Protein AF-A0A944JMR3-F1 (afdb_monomer)

Structure (mmCIF, N/CA/C/O backbone):
data_AF-A0A944JMR3-F1
#
_entry.id   AF-A0A944JMR3-F1
#
loop_
_atom_site.group_PDB
_atom_site.id
_atom_site.type_symbol
_atom_site.label_atom_id
_atom_site.label_alt_id
_atom_site.label_comp_id
_atom_site.label_asym_id
_atom_site.label_entity_id
_atom_site.label_seq_id
_atom_site.pdbx_PDB_ins_code
_atom_site.Cartn_x
_atom_site.Cartn_y
_atom_site.Cartn_z
_atom_site.occupancy
_atom_site.B_iso_or_equiv
_atom_site.auth_seq_id
_atom_site.auth_comp_id
_atom_site.auth_asym_id
_atom_site.auth_atom_id
_atom_site.pdbx_PDB_model_num
ATOM 1 N N . MET A 1 1 ? 37.217 -14.737 -21.055 1.00 61.53 1 MET A N 1
ATOM 2 C CA . MET A 1 1 ? 37.127 -13.259 -20.986 1.00 61.53 1 MET A CA 1
ATOM 3 C C . MET A 1 1 ? 35.791 -12.735 -21.525 1.00 61.53 1 MET A C 1
ATOM 5 O O . MET A 1 1 ? 35.068 -12.124 -20.754 1.00 61.53 1 MET A O 1
ATOM 9 N N . LEU A 1 2 ? 35.402 -13.027 -22.777 1.00 67.94 2 LEU A N 1
ATOM 10 C CA . LEU A 1 2 ? 34.136 -12.540 -23.374 1.00 67.94 2 LEU A CA 1
ATOM 11 C C . LEU A 1 2 ? 32.860 -12.991 -22.634 1.00 67.94 2 LEU A C 1
ATOM 13 O O . LEU A 1 2 ? 31.960 -12.186 -22.419 1.00 67.94 2 LEU A O 1
ATOM 17 N N . ALA A 1 3 ? 32.806 -14.247 -22.181 1.00 74.88 3 ALA A N 1
ATOM 18 C CA . ALA A 1 3 ? 31.647 -14.779 -21.456 1.00 74.88 3 ALA A CA 1
ATOM 19 C C . ALA A 1 3 ? 31.392 -14.071 -20.111 1.00 74.88 3 ALA A C 1
ATOM 21 O O . ALA A 1 3 ? 30.246 -13.807 -19.765 1.00 74.88 3 ALA A O 1
ATOM 22 N N . LEU A 1 4 ? 32.453 -13.707 -19.381 1.00 82.75 4 LEU A N 1
ATOM 23 C CA . LEU A 1 4 ? 32.334 -12.964 -18.121 1.00 82.75 4 LEU A CA 1
ATOM 24 C C . LEU A 1 4 ? 31.856 -11.527 -18.359 1.00 82.75 4 LEU A C 1
ATOM 26 O O . LEU A 1 4 ? 30.991 -11.047 -17.634 1.00 82.75 4 LEU A O 1
ATOM 30 N N . GLY A 1 5 ? 32.371 -10.866 -19.402 1.00 79.94 5 GLY A N 1
ATOM 31 C CA . GLY A 1 5 ? 31.913 -9.531 -19.792 1.00 79.94 5 GLY A CA 1
ATOM 32 C C . GLY A 1 5 ? 30.432 -9.509 -20.183 1.00 79.94 5 GLY A C 1
ATOM 33 O O . GLY A 1 5 ? 29.688 -8.644 -19.727 1.00 79.94 5 GLY A O 1
ATOM 34 N N . ALA A 1 6 ? 29.981 -10.502 -20.955 1.00 86.19 6 ALA A N 1
ATOM 35 C CA . ALA A 1 6 ? 28.575 -10.639 -21.334 1.00 86.19 6 ALA A CA 1
ATOM 36 C C . ALA A 1 6 ? 27.666 -10.915 -20.124 1.00 86.19 6 ALA A C 1
ATOM 38 O O . ALA A 1 6 ? 26.590 -10.327 -20.014 1.00 86.19 6 ALA A O 1
ATOM 39 N N . LEU A 1 7 ? 28.112 -11.763 -19.191 1.00 91.25 7 LEU A N 1
ATOM 40 C CA . LEU A 1 7 ? 27.356 -12.090 -17.983 1.00 91.25 7 LEU A CA 1
ATOM 41 C C . LEU A 1 7 ? 27.193 -10.866 -17.070 1.00 91.25 7 LEU A C 1
ATOM 43 O O . LEU A 1 7 ? 26.086 -10.578 -16.619 1.00 91.25 7 LEU A O 1
ATOM 47 N N . LEU A 1 8 ? 28.267 -10.100 -16.860 1.00 91.88 8 LEU A N 1
ATOM 48 C CA . LEU A 1 8 ? 28.220 -8.851 -16.094 1.00 91.88 8 LEU A CA 1
ATOM 49 C C . LEU A 1 8 ? 27.313 -7.808 -16.763 1.00 91.88 8 LEU A C 1
ATOM 51 O O . LEU A 1 8 ? 26.510 -7.172 -16.081 1.00 91.88 8 LEU A O 1
ATOM 55 N N . GLY A 1 9 ? 27.377 -7.674 -18.092 1.00 91.06 9 GLY A N 1
ATOM 56 C CA . GLY A 1 9 ? 26.491 -6.783 -18.847 1.00 91.06 9 GLY A CA 1
ATOM 57 C C . GLY A 1 9 ? 25.011 -7.170 -18.735 1.00 91.06 9 GLY A C 1
ATOM 58 O O . GLY A 1 9 ? 24.153 -6.305 -18.540 1.00 91.06 9 GLY A O 1
ATOM 59 N N . ALA A 1 10 ? 24.702 -8.468 -18.785 1.00 92.19 10 ALA A N 1
ATOM 60 C CA . ALA A 1 10 ? 23.342 -8.971 -18.614 1.00 92.19 10 ALA A CA 1
ATOM 61 C C . ALA A 1 10 ? 22.816 -8.712 -17.193 1.00 92.19 10 ALA A C 1
ATOM 63 O O . ALA A 1 10 ? 21.710 -8.195 -17.035 1.00 92.19 10 ALA A O 1
ATOM 64 N N . VAL A 1 11 ? 23.623 -8.992 -16.163 1.00 95.25 11 VAL A N 1
ATOM 65 C CA . VAL A 1 11 ? 23.264 -8.722 -14.762 1.00 95.25 11 VAL A CA 1
ATOM 66 C C . VAL A 1 11 ? 23.024 -7.231 -14.539 1.00 95.25 11 VAL A C 1
ATOM 68 O O . VAL A 1 11 ? 21.994 -6.868 -13.977 1.00 95.25 11 VAL A O 1
ATOM 71 N N . ALA A 1 12 ? 23.910 -6.359 -15.031 1.00 92.75 12 ALA A N 1
ATOM 72 C CA . ALA A 1 12 ? 23.744 -4.911 -14.916 1.00 92.75 12 ALA A CA 1
ATOM 73 C C . ALA A 1 12 ? 22.452 -4.424 -15.592 1.00 92.75 12 ALA A C 1
ATOM 75 O O . ALA A 1 12 ? 21.723 -3.611 -15.026 1.00 92.75 12 ALA A O 1
ATOM 76 N N . THR A 1 13 ? 22.127 -4.968 -16.767 1.00 93.00 13 THR A N 1
ATOM 77 C CA . THR A 1 13 ? 20.902 -4.624 -17.504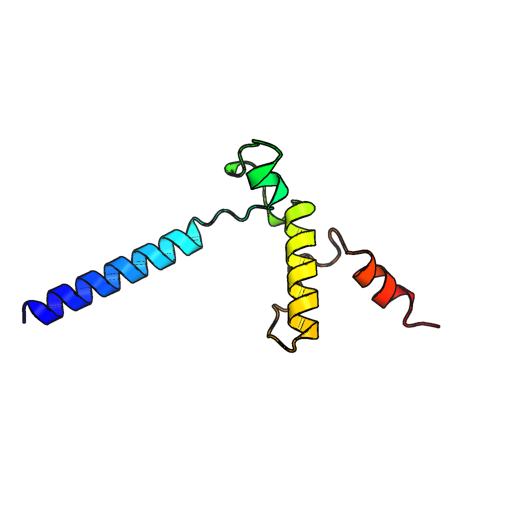 1.00 93.00 13 THR A CA 1
ATOM 78 C C . THR A 1 13 ? 19.648 -5.074 -16.757 1.00 93.00 13 THR A C 1
ATOM 80 O O . THR A 1 13 ? 18.691 -4.308 -16.630 1.00 93.00 13 THR A O 1
ATOM 83 N N . LEU A 1 14 ? 19.649 -6.294 -16.215 1.00 94.62 14 LEU A N 1
ATOM 84 C CA . LEU A 1 14 ? 18.542 -6.808 -15.407 1.00 94.62 14 LEU A CA 1
ATOM 85 C C . LEU A 1 14 ? 18.366 -6.002 -14.119 1.00 94.62 14 LEU A C 1
ATOM 87 O O . LEU A 1 14 ? 17.235 -5.679 -13.754 1.00 94.62 14 LEU A O 1
ATOM 91 N N . LEU A 1 15 ? 19.468 -5.624 -13.469 1.00 93.44 15 LEU A N 1
ATOM 92 C CA . LEU A 1 15 ? 19.448 -4.786 -12.275 1.00 93.44 15 LEU A CA 1
ATOM 93 C C . LEU A 1 15 ? 18.873 -3.399 -12.592 1.00 93.44 15 LEU A C 1
ATOM 95 O O . LEU A 1 15 ? 17.958 -2.942 -11.910 1.00 93.44 15 LEU A O 1
ATOM 99 N N . ALA A 1 16 ? 19.337 -2.763 -13.671 1.00 90.31 16 ALA A N 1
ATOM 100 C CA . ALA A 1 16 ? 18.829 -1.474 -14.131 1.00 90.31 16 ALA A CA 1
ATOM 101 C C . ALA A 1 16 ? 17.337 -1.541 -14.488 1.00 90.31 16 ALA A C 1
ATOM 103 O O . ALA A 1 16 ? 16.573 -0.641 -14.138 1.00 90.31 16 ALA A O 1
ATOM 104 N N . LEU A 1 17 ? 16.888 -2.626 -15.127 1.00 89.25 17 LEU A N 1
ATOM 105 C CA . LEU A 1 17 ? 15.478 -2.840 -15.441 1.00 89.25 17 LEU A CA 1
ATOM 106 C C . LEU A 1 17 ? 14.63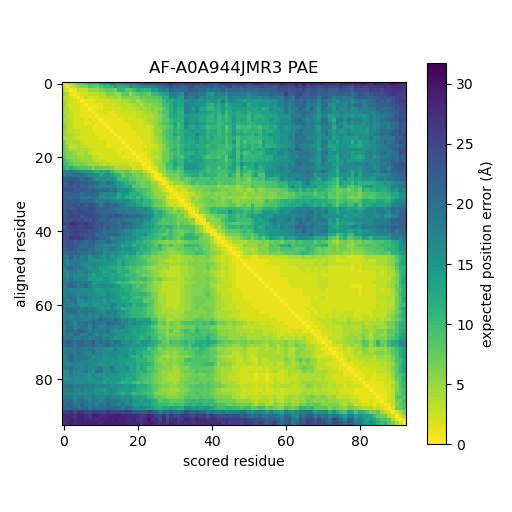5 -3.044 -14.177 1.00 89.25 17 LEU A C 1
ATOM 108 O O . LEU A 1 17 ? 13.539 -2.494 -14.083 1.00 89.25 17 LEU A O 1
ATOM 112 N N . ALA A 1 18 ? 15.130 -3.811 -13.204 1.00 85.50 18 ALA A N 1
ATOM 113 C CA . ALA A 1 18 ? 14.452 -4.029 -11.931 1.00 85.50 18 ALA A CA 1
ATOM 114 C C . ALA A 1 18 ? 14.324 -2.722 -11.135 1.00 85.50 18 ALA A C 1
ATOM 116 O O . ALA A 1 18 ? 13.236 -2.404 -10.653 1.00 85.50 18 ALA A O 1
ATOM 117 N N . ILE A 1 19 ? 15.399 -1.930 -11.071 1.00 84.25 19 ILE A N 1
ATOM 118 C CA . ILE A 1 19 ? 15.405 -0.603 -10.445 1.00 84.25 19 ILE A CA 1
ATOM 119 C C . ILE A 1 19 ? 14.426 0.317 -11.169 1.00 84.25 19 ILE A C 1
ATOM 121 O O . ILE A 1 19 ? 13.556 0.896 -10.525 1.00 84.25 19 ILE A O 1
ATOM 125 N N . ARG A 1 20 ? 14.486 0.397 -12.504 1.00 80.06 20 ARG A N 1
ATOM 126 C CA . ARG A 1 20 ? 13.559 1.217 -13.291 1.00 80.06 20 ARG A CA 1
ATOM 127 C C . ARG A 1 20 ? 12.114 0.816 -13.031 1.00 80.06 20 ARG A C 1
ATOM 129 O O . ARG A 1 20 ? 11.313 1.678 -12.716 1.00 80.06 20 ARG A O 1
ATOM 136 N N . ARG A 1 21 ? 11.784 -0.478 -13.075 1.00 78.12 21 ARG A N 1
ATOM 137 C CA . ARG A 1 21 ? 10.430 -0.973 -12.772 1.00 78.12 21 ARG A CA 1
ATOM 138 C C . ARG A 1 21 ? 9.990 -0.648 -11.351 1.00 78.12 21 ARG A C 1
ATOM 140 O O . ARG A 1 21 ? 8.811 -0.393 -11.147 1.00 78.12 21 ARG A O 1
ATOM 147 N N . ARG A 1 22 ? 10.899 -0.670 -10.375 1.00 75.88 22 ARG A N 1
ATOM 148 C CA . ARG A 1 22 ? 10.595 -0.276 -8.995 1.00 75.88 22 ARG A CA 1
ATOM 149 C C . ARG A 1 22 ? 10.326 1.225 -8.890 1.00 75.88 22 ARG A C 1
ATOM 151 O O . ARG A 1 22 ? 9.376 1.605 -8.223 1.00 75.88 22 ARG A O 1
ATOM 158 N N . LEU A 1 23 ? 11.125 2.048 -9.569 1.00 70.19 23 LEU A N 1
ATOM 159 C CA . LEU A 1 23 ? 11.008 3.508 -9.558 1.00 70.19 23 LEU A CA 1
ATOM 160 C C . LEU A 1 23 ? 9.824 4.024 -10.389 1.00 70.19 23 LEU A C 1
ATOM 162 O O . LEU A 1 23 ? 9.251 5.052 -10.055 1.00 70.19 23 LEU A O 1
ATOM 166 N N . THR A 1 24 ? 9.450 3.325 -11.464 1.00 64.25 24 THR A N 1
ATOM 167 C CA . THR A 1 24 ? 8.360 3.721 -12.370 1.00 64.25 24 THR A CA 1
ATOM 168 C C . THR A 1 24 ? 7.083 2.915 -12.169 1.00 64.25 24 THR A C 1
ATOM 170 O O . THR A 1 24 ? 6.144 3.083 -12.944 1.00 64.25 24 THR A O 1
ATOM 173 N N . ARG A 1 25 ? 7.024 2.006 -11.184 1.00 63.75 25 ARG A N 1
ATOM 174 C CA . ARG A 1 25 ? 5.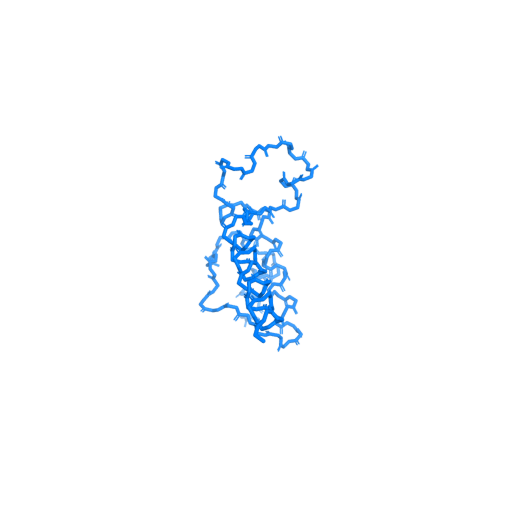748 1.424 -10.760 1.00 63.75 25 ARG A CA 1
ATOM 175 C C . ARG A 1 25 ? 4.983 2.522 -10.054 1.00 6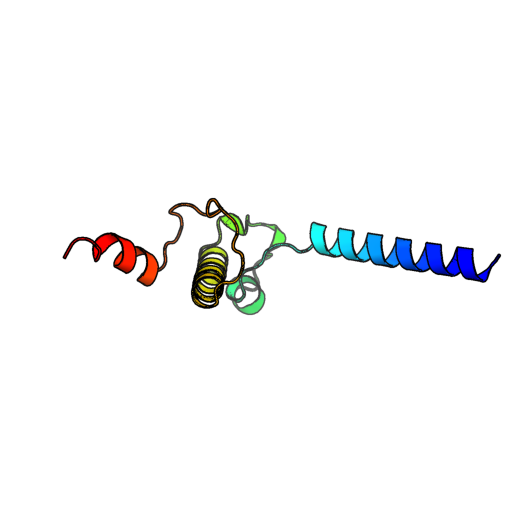3.75 25 ARG A C 1
ATOM 177 O O . ARG A 1 25 ? 5.145 2.747 -8.861 1.00 63.75 25 ARG A O 1
ATOM 184 N N . THR A 1 26 ? 4.174 3.219 -10.827 1.00 62.97 26 THR A N 1
ATOM 185 C CA . THR A 1 26 ? 3.213 4.161 -10.299 1.00 62.97 26 THR A CA 1
ATOM 186 C C . THR A 1 26 ? 2.215 3.378 -9.433 1.00 62.97 26 THR A C 1
ATOM 188 O O . THR A 1 26 ? 1.613 2.411 -9.911 1.00 62.97 26 THR A O 1
ATOM 191 N N . PRO A 1 27 ? 2.098 3.702 -8.134 1.00 64.81 27 PRO A N 1
ATOM 192 C CA . PRO A 1 27 ? 1.174 3.013 -7.245 1.00 64.81 27 PRO A CA 1
ATOM 193 C C . PRO A 1 27 ? -0.261 3.248 -7.725 1.00 64.81 27 PRO A C 1
ATOM 195 O O . PRO A 1 27 ? -0.675 4.383 -7.957 1.00 64.81 27 PRO A O 1
ATOM 198 N N . HIS A 1 28 ? -1.022 2.178 -7.942 1.00 67.50 28 HIS A N 1
ATOM 199 C CA . HIS A 1 28 ? -2.380 2.255 -8.484 1.00 67.50 28 HIS A CA 1
ATOM 200 C C . HIS A 1 28 ? -3.316 1.364 -7.685 1.00 67.50 28 HIS A C 1
ATOM 202 O O . HIS A 1 28 ? -2.968 0.231 -7.359 1.00 67.50 28 HIS A O 1
ATOM 208 N N . CYS A 1 29 ? -4.512 1.873 -7.386 1.00 70.94 29 CYS A N 1
ATOM 209 C CA . CYS A 1 29 ? -5.580 1.047 -6.843 1.00 70.94 29 CYS A CA 1
ATOM 210 C C . CYS A 1 29 ? -6.198 0.203 -7.962 1.00 70.94 29 CYS A C 1
ATOM 212 O O . CYS A 1 29 ? -6.296 0.685 -9.092 1.00 70.94 29 CYS A O 1
ATOM 214 N N . GLY A 1 30 ? -6.639 -1.026 -7.667 1.00 67.00 30 GLY A N 1
ATOM 215 C CA . GLY A 1 30 ? -7.259 -1.892 -8.679 1.00 67.00 30 GLY A CA 1
ATOM 216 C C . GLY A 1 30 ? -8.431 -1.195 -9.371 1.00 67.00 30 GLY A C 1
ATOM 217 O O . GLY A 1 30 ? -8.485 -1.139 -10.591 1.00 67.00 30 GLY A O 1
ATOM 218 N N . TRP A 1 31 ? -9.281 -0.525 -8.589 1.00 71.06 31 TRP A N 1
ATOM 219 C CA . TRP A 1 31 ? -10.404 0.265 -9.100 1.00 71.06 31 TRP A CA 1
ATOM 220 C C . TRP A 1 31 ? -9.978 1.416 -10.029 1.00 71.06 31 TRP A C 1
ATOM 222 O O . TRP A 1 31 ? -10.597 1.655 -11.058 1.00 71.06 31 TRP A O 1
ATOM 232 N N . CYS A 1 32 ? -8.884 2.101 -9.713 1.00 70.31 32 CYS A N 1
ATOM 233 C CA . CYS A 1 32 ? -8.349 3.211 -10.496 1.00 70.31 32 CYS A CA 1
ATOM 234 C C . CYS A 1 32 ? -7.766 2.706 -11.820 1.00 70.31 32 CYS A C 1
ATOM 236 O O . CYS A 1 32 ? -7.910 3.339 -12.859 1.00 70.31 32 CYS A O 1
ATOM 238 N N . ALA A 1 33 ? -7.116 1.541 -11.772 1.00 66.56 33 ALA A N 1
ATOM 239 C CA . ALA A 1 33 ? -6.526 0.900 -12.935 1.00 66.56 33 ALA A CA 1
ATOM 240 C C . ALA A 1 33 ? -7.578 0.283 -13.871 1.00 66.56 33 ALA A C 1
ATOM 242 O O . ALA A 1 33 ? -7.335 0.214 -15.072 1.00 66.56 33 ALA A O 1
ATOM 243 N N . THR A 1 34 ? -8.724 -0.178 -13.349 1.00 66.25 34 THR A N 1
ATOM 244 C CA . THR A 1 34 ? -9.695 -0.961 -14.136 1.00 66.25 34 THR A CA 1
ATOM 245 C C . THR A 1 34 ? -11.047 -0.292 -14.363 1.00 66.25 34 THR A C 1
ATOM 247 O O . THR A 1 34 ? -11.709 -0.635 -15.336 1.00 66.25 34 THR A O 1
ATOM 250 N N . ALA A 1 35 ? -11.501 0.608 -13.486 1.00 64.25 35 ALA A N 1
ATOM 251 C CA . ALA A 1 35 ? -12.880 1.109 -13.499 1.00 64.25 35 ALA A CA 1
ATOM 252 C C . ALA A 1 35 ? -13.006 2.587 -13.890 1.00 64.25 35 ALA A C 1
ATOM 254 O O . ALA A 1 35 ? -13.977 2.952 -14.546 1.00 64.25 35 ALA A O 1
ATOM 255 N N . SER A 1 36 ? -12.059 3.448 -13.507 1.00 61.94 36 SER A N 1
ATOM 256 C CA . SER A 1 36 ? -12.222 4.897 -13.700 1.00 61.94 36 SER A CA 1
ATOM 257 C C . SER A 1 36 ? -11.708 5.428 -15.044 1.00 61.94 36 SER A C 1
ATOM 259 O O . SER A 1 36 ? -12.016 6.569 -15.382 1.00 61.94 36 SER A O 1
ATOM 261 N N . ASN A 1 37 ? -10.919 4.645 -15.801 1.00 59.53 37 ASN A N 1
ATOM 262 C CA . ASN A 1 37 ? -10.179 5.083 -17.004 1.00 59.53 37 ASN A CA 1
ATOM 263 C C . ASN A 1 37 ? -9.438 6.427 -16.807 1.00 59.53 37 ASN A C 1
ATOM 265 O O . ASN A 1 37 ? -9.175 7.166 -17.757 1.00 59.53 37 ASN A O 1
ATOM 269 N N . TRP A 1 38 ? -9.160 6.781 -15.551 1.00 58.09 38 TRP A N 1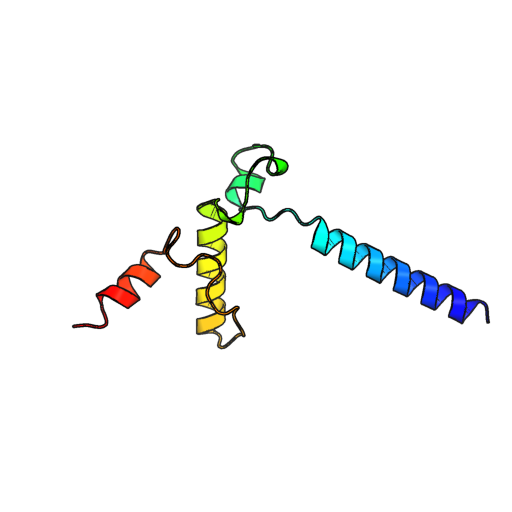
ATOM 270 C CA . TRP A 1 38 ? -8.625 8.077 -15.175 1.00 58.09 38 TRP A CA 1
ATOM 271 C C . TRP A 1 38 ? -7.101 8.006 -15.204 1.00 58.09 38 TRP A C 1
ATOM 273 O O . TRP A 1 38 ? -6.545 7.002 -14.750 1.00 58.09 38 TRP A O 1
ATOM 283 N N . PRO A 1 39 ? -6.403 9.035 -15.719 1.00 57.66 39 PRO A N 1
ATOM 284 C CA . PRO A 1 39 ? -4.954 8.998 -15.829 1.00 57.66 39 PRO A CA 1
ATOM 285 C C . PRO A 1 39 ? -4.333 8.914 -14.439 1.00 57.66 39 PRO A C 1
ATOM 287 O O . PRO A 1 39 ? -4.298 9.879 -13.673 1.00 57.66 39 PRO A O 1
ATOM 290 N N . THR A 1 40 ? -3.814 7.739 -14.115 1.00 57.34 40 THR A N 1
ATOM 291 C CA . THR A 1 40 ? -3.290 7.447 -12.787 1.00 57.34 40 THR A CA 1
ATOM 292 C C . THR A 1 40 ? -1.972 8.160 -12.471 1.00 57.34 40 THR A C 1
ATOM 294 O O . THR A 1 40 ? -1.497 8.146 -11.339 1.00 57.34 40 THR A O 1
ATOM 297 N N . SER A 1 41 ? -1.384 8.817 -13.474 1.00 59.69 41 SER A N 1
ATOM 298 C CA . SER A 1 41 ? -0.209 9.679 -13.363 1.00 59.69 41 SER A CA 1
ATOM 299 C C . SER A 1 41 ? -0.494 11.040 -12.719 1.00 59.69 41 SER A C 1
ATOM 301 O O . SER A 1 41 ? 0.450 11.779 -12.461 1.00 59.69 41 SER A O 1
ATOM 303 N N . GLN A 1 42 ? -1.764 11.403 -12.503 1.00 62.75 42 GLN A N 1
ATOM 304 C CA . GLN A 1 42 ? -2.159 12.729 -12.006 1.00 62.75 42 GLN A CA 1
ATOM 305 C C . GLN A 1 42 ? -2.569 12.750 -10.528 1.00 62.75 42 GLN A C 1
ATOM 307 O O . 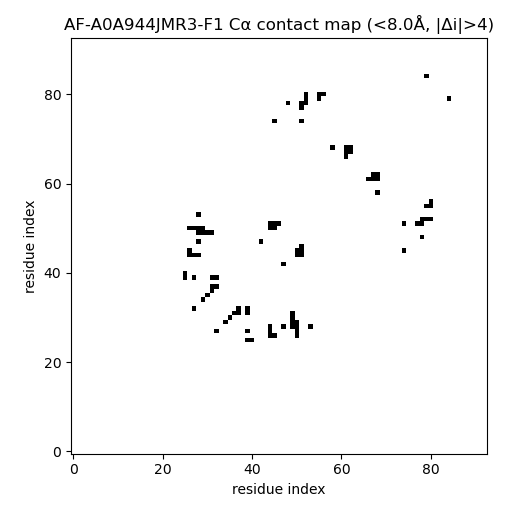GLN A 1 42 ? -2.927 13.808 -10.016 1.00 62.75 42 GLN A O 1
ATOM 312 N N . HIS A 1 43 ? -2.526 11.614 -9.828 1.00 66.69 43 HIS A N 1
ATOM 313 C CA . HIS A 1 43 ? -2.934 11.544 -8.428 1.00 66.69 43 HIS A CA 1
ATOM 314 C C . HIS A 1 43 ? -1.865 10.897 -7.551 1.00 66.69 43 HIS A C 1
ATOM 316 O O . HIS A 1 43 ? -1.250 9.897 -7.921 1.00 66.69 43 HIS A O 1
ATOM 322 N N . ASP A 1 44 ? -1.695 11.433 -6.344 1.00 72.50 44 ASP A N 1
ATOM 323 C CA . ASP A 1 44 ? -0.924 10.755 -5.313 1.00 72.50 44 ASP A CA 1
ATOM 324 C C . ASP A 1 44 ? -1.707 9.523 -4.845 1.00 72.50 44 ASP A C 1
ATOM 326 O O . ASP A 1 44 ? -2.782 9.619 -4.245 1.00 72.50 44 ASP A O 1
ATOM 330 N N . ALA A 1 45 ? -1.193 8.336 -5.158 1.00 66.69 45 ALA A N 1
ATOM 331 C CA . ALA A 1 45 ? -1.828 7.089 -4.761 1.00 66.69 45 ALA A CA 1
ATOM 332 C C . ALA A 1 45 ? -1.891 6.920 -3.242 1.00 66.69 45 ALA A C 1
ATOM 334 O O . ALA A 1 45 ? -2.806 6.259 -2.756 1.00 66.69 45 ALA A O 1
ATOM 335 N N . LEU A 1 46 ? -0.982 7.551 -2.489 1.00 69.69 46 LEU A N 1
ATOM 336 C CA . LEU A 1 46 ? -1.011 7.537 -1.027 1.00 69.69 46 LEU A CA 1
ATOM 337 C C . LEU A 1 46 ? -2.258 8.236 -0.468 1.00 69.69 46 LEU A C 1
ATOM 339 O O . LEU A 1 46 ? -2.663 7.949 0.656 1.00 69.69 46 LEU A O 1
ATOM 343 N N . LEU A 1 47 ? -2.908 9.088 -1.267 1.00 75.88 47 LEU A N 1
ATOM 344 C CA . LEU A 1 47 ? -4.161 9.764 -0.929 1.00 75.88 47 LEU A CA 1
ATOM 345 C C . LEU A 1 47 ? -5.398 9.073 -1.518 1.00 75.88 47 LEU A C 1
ATOM 347 O O . LEU A 1 47 ? -6.528 9.452 -1.201 1.00 75.88 47 LEU A O 1
ATOM 351 N N . CYS A 1 48 ? -5.220 8.050 -2.356 1.00 80.44 48 CYS A N 1
ATOM 352 C CA . CYS A 1 48 ? -6.327 7.325 -2.960 1.00 80.44 48 CYS A CA 1
ATOM 353 C C . CYS A 1 48 ? -6.955 6.352 -1.952 1.00 80.44 48 CYS A C 1
ATOM 355 O O . CYS A 1 48 ? -6.347 5.345 -1.593 1.00 80.44 48 CYS A O 1
ATOM 357 N N . ARG A 1 49 ? -8.217 6.593 -1.562 1.00 84.69 49 ARG A N 1
ATOM 358 C CA . ARG A 1 49 ? -8.963 5.724 -0.630 1.00 84.69 49 ARG A CA 1
ATOM 359 C C . ARG A 1 49 ? -8.888 4.242 -1.011 1.00 84.69 49 ARG A C 1
ATOM 361 O O . ARG A 1 49 ? -8.604 3.418 -0.150 1.00 84.69 49 ARG A O 1
ATOM 368 N N . GLY A 1 50 ? -9.127 3.906 -2.281 1.00 83.00 50 GLY A N 1
ATOM 369 C CA . GLY A 1 50 ? -9.104 2.515 -2.749 1.00 83.00 50 GLY A CA 1
ATOM 370 C C . GLY A 1 50 ? -7.725 1.872 -2.601 1.00 83.00 50 GLY A C 1
ATOM 371 O O . GLY A 1 50 ? -7.620 0.757 -2.102 1.00 83.00 50 GLY A O 1
ATOM 372 N N . TYR A 1 51 ? -6.663 2.605 -2.954 1.00 83.31 51 TYR A N 1
ATOM 373 C CA . TYR A 1 51 ? -5.284 2.140 -2.788 1.00 83.31 51 TYR A CA 1
ATOM 374 C C . TYR A 1 51 ? -4.979 1.872 -1.313 1.00 83.31 51 TYR A C 1
ATOM 376 O O . TYR A 1 51 ? -4.536 0.783 -0.953 1.00 83.31 51 TYR A O 1
ATOM 384 N N . VAL A 1 52 ? -5.281 2.844 -0.448 1.00 87.00 52 VAL A N 1
ATOM 385 C CA . VAL A 1 52 ? -5.025 2.737 0.991 1.00 87.00 52 VAL A CA 1
ATOM 386 C C . VAL A 1 52 ? -5.794 1.568 1.603 1.00 87.00 52 VAL A C 1
ATOM 388 O O . VAL A 1 52 ? -5.206 0.771 2.328 1.00 87.00 52 VAL A O 1
ATOM 391 N N . GLN A 1 53 ? -7.080 1.403 1.285 1.00 88.25 53 GLN A N 1
ATOM 392 C CA . GLN A 1 53 ? -7.887 0.304 1.823 1.00 88.25 53 GLN A CA 1
ATOM 393 C C . GLN A 1 53 ? -7.407 -1.074 1.340 1.00 88.25 53 GLN A C 1
ATOM 395 O O . GLN A 1 53 ? -7.352 -2.010 2.139 1.00 88.25 53 GLN A O 1
ATOM 400 N N . ASP A 1 54 ? -7.009 -1.215 0.074 1.00 87.19 54 ASP A N 1
ATOM 401 C CA . ASP A 1 54 ? -6.463 -2.474 -0.449 1.00 87.19 54 ASP A CA 1
ATOM 402 C C . ASP A 1 54 ? -5.152 -2.854 0.248 1.00 87.19 54 ASP A C 1
ATOM 404 O O . ASP A 1 54 ? -4.975 -4.002 0.675 1.00 87.19 54 ASP A O 1
ATOM 408 N N . HIS A 1 55 ? -4.261 -1.878 0.433 1.00 86.75 55 HIS A N 1
ATOM 409 C CA . HIS A 1 55 ? -3.008 -2.078 1.152 1.00 86.75 55 HIS A CA 1
ATOM 410 C C . HIS A 1 55 ? -3.215 -2.329 2.649 1.00 86.75 55 HIS A C 1
ATOM 412 O O . HIS A 1 55 ? -2.541 -3.192 3.211 1.00 86.75 55 HIS A O 1
ATOM 418 N N . ARG A 1 56 ? -4.184 -1.671 3.296 1.00 90.12 56 ARG A N 1
ATOM 419 C CA . ARG A 1 56 ? -4.569 -1.961 4.688 1.00 90.12 56 ARG A CA 1
ATOM 420 C C . ARG A 1 56 ? -5.077 -3.392 4.842 1.00 90.12 56 ARG A C 1
ATOM 422 O O . ARG A 1 56 ? -4.618 -4.104 5.733 1.00 90.12 56 ARG A O 1
ATOM 429 N N . ARG A 1 57 ? -5.936 -3.875 3.934 1.00 90.31 57 ARG A N 1
ATOM 430 C CA . ARG A 1 57 ? -6.395 -5.279 3.943 1.00 90.31 57 ARG A CA 1
ATOM 431 C C . ARG A 1 57 ? -5.235 -6.251 3.745 1.00 90.31 57 ARG A C 1
ATOM 433 O O . ARG A 1 57 ? -5.198 -7.290 4.400 1.00 90.31 57 ARG A O 1
ATOM 440 N N . ALA A 1 58 ? -4.297 -5.933 2.850 1.00 89.94 58 ALA A N 1
ATOM 441 C CA . ALA A 1 58 ? -3.087 -6.732 2.664 1.00 89.94 58 ALA A CA 1
ATOM 442 C C . ALA A 1 58 ? -2.245 -6.777 3.945 1.00 89.94 58 ALA A C 1
ATOM 444 O O . ALA A 1 58 ? -1.919 -7.867 4.404 1.00 89.94 58 ALA A O 1
ATOM 445 N N . ARG A 1 59 ? -2.019 -5.625 4.584 1.00 90.31 59 ARG A N 1
ATOM 446 C CA . ARG A 1 59 ? -1.302 -5.522 5.859 1.00 90.31 59 ARG A CA 1
ATOM 447 C C . ARG A 1 59 ? -1.968 -6.345 6.964 1.00 90.31 59 ARG A C 1
ATOM 449 O O . ARG A 1 59 ? -1.282 -7.085 7.656 1.00 90.31 59 ARG A O 1
ATOM 456 N N . LEU A 1 60 ? -3.295 -6.280 7.108 1.00 90.12 60 LEU A N 1
ATOM 457 C CA . LEU A 1 60 ? -4.030 -7.100 8.083 1.00 90.12 60 LEU A CA 1
ATOM 458 C C . LEU A 1 60 ? -3.902 -8.605 7.806 1.00 90.12 60 LEU A C 1
ATOM 460 O O . LEU A 1 60 ? -3.815 -9.396 8.746 1.00 90.12 60 LEU A O 1
ATOM 464 N N . ARG A 1 61 ? -3.880 -9.019 6.531 1.00 92.19 61 ARG A N 1
ATOM 465 C CA . ARG A 1 61 ? -3.595 -10.415 6.161 1.00 92.19 61 ARG A CA 1
ATOM 466 C C . ARG A 1 61 ? -2.167 -10.801 6.531 1.00 92.19 61 ARG A C 1
ATOM 468 O O . ARG A 1 61 ? -1.974 -11.861 7.115 1.00 92.19 61 ARG A O 1
ATOM 475 N N . ASP A 1 62 ? -1.191 -9.954 6.229 1.00 93.19 62 ASP A N 1
ATOM 476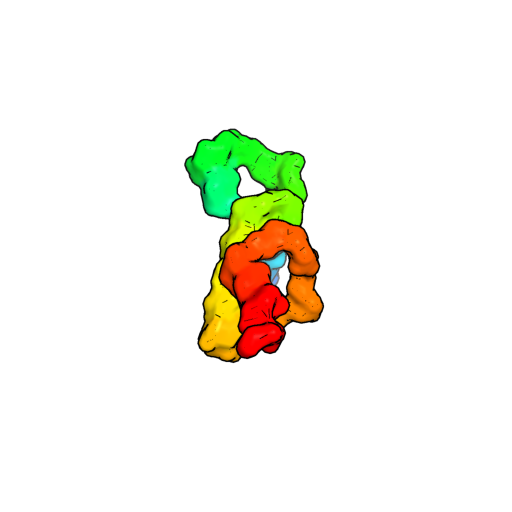 C CA . ASP A 1 62 ? 0.214 -10.219 6.535 1.00 93.19 62 ASP A CA 1
ATOM 477 C C . ASP A 1 62 ? 0.442 -10.346 8.049 1.00 93.19 62 ASP A C 1
ATOM 479 O O . ASP A 1 62 ? 1.024 -11.340 8.479 1.00 93.19 62 ASP A O 1
ATOM 483 N N . ILE A 1 63 ? -0.138 -9.453 8.863 1.00 90.69 63 ILE A N 1
ATOM 484 C CA . ILE A 1 63 ? -0.132 -9.554 10.335 1.00 90.69 63 ILE A CA 1
ATOM 485 C C . ILE A 1 63 ? -0.734 -10.883 10.795 1.00 90.69 63 ILE A C 1
ATOM 487 O O . ILE A 1 63 ? -0.121 -11.609 11.574 1.00 90.69 63 ILE A O 1
ATOM 491 N N . ARG A 1 64 ? -1.917 -11.241 10.279 1.00 92.12 64 ARG A N 1
ATOM 492 C CA . ARG A 1 64 ? -2.596 -12.502 10.621 1.00 92.12 64 ARG A CA 1
ATOM 493 C C . ARG A 1 64 ? -1.748 -13.732 10.293 1.00 92.12 64 ARG A C 1
ATOM 495 O O . ARG A 1 64 ? -1.845 -14.740 10.982 1.00 92.12 64 ARG A O 1
ATOM 502 N N . HIS A 1 65 ? -0.936 -13.657 9.245 1.00 96.00 65 HIS A N 1
ATOM 503 C CA . HIS A 1 65 ? -0.044 -14.731 8.818 1.00 96.00 65 HIS A CA 1
ATOM 504 C C . HIS A 1 65 ? 1.364 -14.647 9.430 1.00 96.00 65 HIS A C 1
ATOM 506 O O . HIS A 1 65 ? 2.227 -15.429 9.033 1.00 96.00 65 HIS A O 1
ATOM 512 N N . GLY A 1 66 ? 1.619 -13.720 10.362 1.00 93.88 66 GLY A N 1
ATOM 513 C CA . GLY A 1 66 ? 2.936 -13.532 10.978 1.00 93.88 66 GLY A CA 1
ATOM 514 C C . GLY A 1 66 ? 4.013 -13.063 9.997 1.00 93.88 66 GLY A C 1
ATOM 515 O O . GLY A 1 66 ? 5.199 -13.308 10.212 1.00 93.88 66 GLY A O 1
ATOM 516 N N . ARG A 1 67 ? 3.616 -12.434 8.886 1.00 93.94 67 ARG A N 1
ATOM 517 C CA . ARG A 1 67 ? 4.545 -11.883 7.897 1.00 93.94 67 ARG A CA 1
ATOM 518 C C . ARG A 1 67 ? 5.026 -10.499 8.343 1.00 93.94 67 ARG A C 1
ATOM 520 O O . ARG A 1 67 ? 4.253 -9.765 8.959 1.00 93.94 67 ARG A O 1
ATOM 527 N N . PRO A 1 68 ? 6.273 -10.115 8.013 1.00 90.50 68 PRO A N 1
ATOM 528 C CA . PRO A 1 68 ? 6.773 -8.777 8.302 1.00 90.50 68 PRO A CA 1
ATOM 529 C C . PRO A 1 68 ? 5.900 -7.707 7.646 1.00 90.50 68 PRO A C 1
ATOM 531 O O . PRO A 1 68 ? 5.539 -7.831 6.475 1.00 90.50 68 PRO A O 1
ATOM 534 N N . VAL A 1 69 ? 5.609 -6.643 8.389 1.00 88.62 69 VAL A N 1
ATOM 535 C CA . VAL A 1 69 ? 4.889 -5.466 7.897 1.00 88.62 69 VAL A CA 1
ATOM 536 C C . VAL A 1 69 ? 5.682 -4.204 8.201 1.00 88.62 69 VAL A C 1
ATOM 538 O O . VAL A 1 69 ? 6.466 -4.166 9.144 1.00 88.62 69 VAL A O 1
ATOM 541 N N . GLU A 1 70 ? 5.488 -3.171 7.385 1.00 83.50 70 GLU A N 1
ATOM 542 C CA . GLU A 1 70 ? 6.118 -1.869 7.596 1.00 83.50 70 GLU A CA 1
ATOM 543 C C . GLU A 1 70 ? 5.519 -1.165 8.828 1.00 83.50 70 GLU A C 1
ATOM 545 O O . GLU A 1 70 ? 4.291 -1.159 9.028 1.00 83.50 70 GLU A O 1
ATOM 550 N N . GLU A 1 71 ? 6.402 -0.592 9.652 1.00 84.38 71 GLU A N 1
ATOM 551 C CA . GLU A 1 71 ? 6.075 0.211 10.830 1.00 84.38 71 GLU A CA 1
ATOM 552 C C . GLU A 1 71 ? 6.895 1.519 10.839 1.00 84.38 71 GLU A C 1
ATOM 554 O O . GLU A 1 71 ? 8.095 1.476 10.559 1.00 84.38 71 GLU A O 1
ATOM 559 N N . PRO A 1 72 ? 6.286 2.676 11.174 1.00 83.38 72 PRO A N 1
ATOM 560 C CA . PRO A 1 72 ? 4.860 2.860 11.450 1.00 83.38 72 PRO A CA 1
ATOM 561 C C . PRO A 1 72 ? 4.005 2.687 10.184 1.00 83.38 72 PRO A C 1
ATOM 563 O O . PRO A 1 72 ? 4.510 2.733 9.067 1.00 83.38 72 PRO A O 1
ATOM 566 N N . ASN A 1 73 ? 2.695 2.476 10.350 1.00 83.00 73 ASN A N 1
ATOM 567 C CA . ASN A 1 73 ? 1.781 2.411 9.208 1.00 83.00 73 ASN A CA 1
ATOM 568 C C . ASN A 1 73 ? 1.886 3.722 8.395 1.00 83.00 73 ASN A C 1
ATOM 570 O O . ASN A 1 73 ? 1.565 4.780 8.949 1.00 83.00 73 ASN A O 1
ATOM 574 N N . PRO A 1 74 ? 2.270 3.676 7.104 1.00 81.44 74 PRO A N 1
ATOM 575 C CA . PRO A 1 74 ? 2.520 4.879 6.308 1.00 81.44 74 PRO A CA 1
ATOM 576 C C . PRO A 1 74 ? 1.265 5.734 6.084 1.00 81.44 74 PRO A C 1
ATOM 578 O O . PRO A 1 74 ? 1.375 6.902 5.723 1.00 81.44 74 PRO A O 1
ATOM 581 N N . TRP A 1 75 ? 0.071 5.183 6.322 1.00 86.44 75 TRP A N 1
ATOM 582 C CA . TRP A 1 75 ? -1.204 5.888 6.169 1.00 86.44 75 TRP A CA 1
ATOM 583 C C . TRP A 1 75 ? -1.800 6.390 7.487 1.00 86.44 75 TRP A C 1
ATOM 585 O O . TRP A 1 75 ? -2.868 6.998 7.455 1.00 86.44 75 TRP A O 1
ATOM 595 N N . GLY A 1 76 ? -1.162 6.139 8.637 1.00 87.25 76 GLY A N 1
ATOM 596 C CA . GLY A 1 76 ? -1.656 6.569 9.951 1.00 87.25 76 GLY A CA 1
ATOM 597 C C . GLY A 1 76 ? -3.139 6.236 10.164 1.00 87.25 76 GLY A C 1
ATOM 598 O O . GLY A 1 76 ? -3.529 5.067 10.153 1.00 87.25 76 GLY A O 1
ATOM 599 N N . GLU A 1 77 ? -3.964 7.276 10.285 1.00 86.88 77 GLU A N 1
ATOM 600 C CA . GLU A 1 77 ? -5.421 7.213 10.495 1.00 86.88 77 GLU A CA 1
ATOM 601 C C . GLU A 1 77 ? -6.250 7.388 9.208 1.00 86.88 77 GLU A C 1
ATOM 603 O O . GLU A 1 77 ? -7.479 7.330 9.222 1.00 86.88 77 GLU A O 1
ATOM 608 N N . ALA A 1 78 ? -5.602 7.602 8.063 1.00 86.25 78 ALA A N 1
ATOM 609 C CA . ALA A 1 78 ? -6.303 7.828 6.808 1.00 86.25 78 ALA A CA 1
ATOM 610 C C . ALA A 1 78 ? -7.004 6.551 6.331 1.00 86.25 78 ALA A C 1
ATOM 612 O O . ALA A 1 78 ? -6.372 5.501 6.178 1.00 86.25 78 ALA A O 1
ATOM 613 N N . TYR A 1 79 ? -8.301 6.672 6.035 1.00 88.31 79 TYR A N 1
ATOM 614 C CA . TYR A 1 79 ? -9.118 5.619 5.426 1.00 88.31 79 TYR A CA 1
ATOM 615 C C . TYR A 1 79 ? -9.056 4.276 6.172 1.00 88.31 79 TYR A C 1
ATOM 617 O O . TYR A 1 79 ? -8.899 3.234 5.529 1.00 88.31 79 TYR A O 1
ATOM 625 N N . LEU A 1 80 ? -9.158 4.308 7.508 1.00 89.69 80 LEU A N 1
ATOM 626 C CA . LEU A 1 80 ? -9.280 3.096 8.322 1.00 89.69 80 LEU A CA 1
ATOM 627 C C . LEU A 1 80 ? -10.351 2.157 7.758 1.00 89.69 80 LEU A C 1
ATOM 629 O O . LEU A 1 80 ? -11.371 2.596 7.215 1.00 89.69 80 LEU A O 1
ATOM 633 N N . LEU A 1 81 ? -10.099 0.862 7.897 1.00 90.94 81 LEU A N 1
ATOM 634 C CA . LEU A 1 81 ? -11.106 -0.157 7.654 1.00 90.94 81 LEU A CA 1
ATOM 635 C C . LEU A 1 81 ? -12.033 -0.296 8.868 1.00 90.94 81 LEU A C 1
ATOM 637 O O . LEU A 1 81 ? -11.612 -0.047 9.999 1.00 90.94 81 LEU A O 1
ATOM 641 N N . ASP A 1 82 ? -13.265 -0.750 8.649 1.00 89.94 82 ASP A N 1
ATOM 642 C CA . ASP A 1 82 ? -14.231 -0.972 9.732 1.00 89.94 82 ASP A CA 1
ATOM 643 C C . ASP A 1 82 ? -13.693 -1.975 10.762 1.00 89.94 82 ASP A C 1
ATOM 645 O O . ASP A 1 82 ? -13.894 -1.804 11.962 1.00 89.94 82 ASP A O 1
ATOM 649 N N . GLU A 1 83 ? -12.928 -2.978 10.320 1.00 87.44 83 GLU A N 1
ATOM 650 C CA . GLU A 1 83 ? -12.281 -3.944 11.208 1.00 87.44 83 GLU A CA 1
ATOM 651 C C . GLU A 1 83 ? -11.190 -3.298 12.075 1.00 87.44 83 GLU A C 1
ATOM 653 O O . GLU A 1 83 ? -11.022 -3.679 13.231 1.00 87.44 83 GLU A O 1
ATOM 658 N N . GLU A 1 84 ? -10.458 -2.311 11.544 1.00 89.38 84 GLU A N 1
ATOM 659 C CA . GLU A 1 84 ? -9.450 -1.566 12.311 1.00 89.38 84 GLU A CA 1
ATOM 660 C C . GLU A 1 84 ? -10.112 -0.632 13.327 1.00 89.38 84 GLU A C 1
ATOM 662 O O . GLU A 1 84 ? -9.619 -0.500 14.445 1.00 89.38 84 GLU A O 1
ATOM 667 N N . ILE A 1 85 ? -11.234 -0.005 12.959 1.00 89.12 85 ILE A N 1
ATOM 668 C CA . ILE A 1 85 ? -12.026 0.823 13.874 1.00 89.12 85 ILE A CA 1
ATOM 669 C C . ILE A 1 85 ? -12.573 -0.056 15.003 1.00 89.12 85 ILE A C 1
ATOM 671 O O . ILE A 1 85 ? -12.346 0.250 16.170 1.00 89.12 85 ILE A O 1
ATOM 675 N N . ALA A 1 86 ? -13.202 -1.185 14.666 1.00 86.56 86 ALA A N 1
ATOM 676 C CA . ALA A 1 86 ? -13.784 -2.110 15.634 1.00 86.56 86 ALA A CA 1
ATOM 677 C C . ALA A 1 86 ? -12.745 -2.676 16.617 1.00 86.56 86 ALA A C 1
ATOM 679 O O . ALA A 1 86 ? -13.017 -2.754 17.812 1.00 86.56 86 ALA A O 1
ATOM 680 N N . GLN A 1 87 ? -11.540 -3.022 16.146 1.00 84.00 87 GLN A N 1
ATOM 681 C CA . GLN A 1 87 ? -10.441 -3.475 17.012 1.00 84.00 87 GLN A CA 1
ATOM 682 C C . GLN A 1 87 ? -10.013 -2.421 18.036 1.00 84.00 87 GLN A C 1
ATOM 684 O O . GLN A 1 87 ? -9.579 -2.770 19.129 1.00 84.00 87 GLN A O 1
ATOM 689 N N . ARG A 1 88 ? -10.123 -1.139 17.685 1.00 82.06 88 ARG A N 1
ATOM 690 C CA . ARG A 1 88 ? -9.731 -0.026 18.554 1.00 82.06 88 ARG A CA 1
ATOM 691 C C . ARG A 1 88 ? -10.838 0.374 19.518 1.00 82.06 88 ARG A C 1
ATOM 693 O O . ARG A 1 88 ? -10.538 0.755 20.637 1.00 82.06 88 ARG A O 1
ATOM 700 N N . THR A 1 89 ? -12.098 0.294 19.095 1.00 80.38 89 THR A N 1
ATOM 701 C CA . THR A 1 89 ? -13.255 0.679 19.920 1.00 80.38 89 THR A CA 1
ATOM 702 C C . THR A 1 89 ? -13.793 -0.460 20.785 1.00 80.38 89 THR A C 1
ATOM 704 O O . THR A 1 89 ? -14.554 -0.206 21.709 1.00 80.38 89 THR A O 1
ATOM 707 N N . GLY A 1 90 ? -13.460 -1.713 20.464 1.00 62.34 90 GLY A N 1
ATOM 708 C CA . GLY A 1 90 ? -13.963 -2.917 21.136 1.00 62.34 90 GLY A CA 1
ATOM 709 C C . GLY A 1 90 ? -12.973 -3.598 22.082 1.00 62.34 90 GLY A C 1
ATOM 710 O O . GLY A 1 90 ? -13.290 -4.664 22.596 1.00 62.34 90 GLY A O 1
ATOM 711 N N . ALA A 1 91 ? -11.787 -3.023 22.305 1.00 53.94 91 ALA A N 1
ATOM 712 C CA . ALA A 1 91 ? -10.826 -3.525 23.292 1.00 53.94 91 ALA A CA 1
ATOM 713 C C . ALA A 1 91 ? -11.125 -3.057 24.735 1.00 53.94 91 ALA A C 1
ATOM 715 O O . ALA A 1 91 ? -10.434 -3.483 25.656 1.00 53.94 91 ALA A O 1
ATOM 716 N N . ASP A 1 92 ? -12.171 -2.240 24.923 1.00 51.53 92 ASP A N 1
ATOM 717 C CA . ASP A 1 92 ? -12.571 -1.655 26.212 1.00 51.53 92 ASP A CA 1
ATOM 718 C 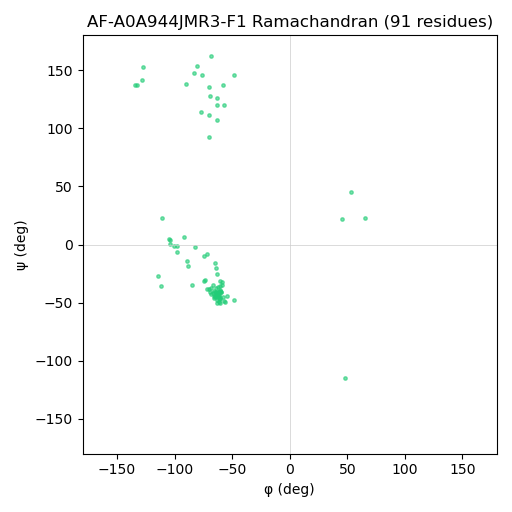C . ASP A 1 92 ? -13.907 -2.219 26.761 1.00 51.53 92 ASP A C 1
ATOM 720 O O . ASP A 1 92 ? -14.575 -1.552 27.553 1.00 51.53 92 ASP A O 1
ATOM 724 N N . ALA A 1 93 ? -14.327 -3.423 26.345 1.00 45.84 93 ALA A N 1
ATOM 725 C CA . ALA A 1 93 ? -15.534 -4.097 26.854 1.00 45.84 93 ALA A CA 1
ATOM 726 C C . ALA A 1 93 ? -15.212 -5.401 27.597 1.00 45.84 93 ALA A C 1
ATOM 728 O O . ALA A 1 93 ? -14.442 -6.221 27.046 1.00 45.84 93 ALA A O 1
#

Foldseek 3Di:
DVVVVVVVVVVVVVVVVVVCCVVPPQQDAPCRVPPPPDPSVPDDLLLPLRSLVVVVVVQVVCVVVVHDDDPPPPNVPPNDDPVRVCVVVVVPD

pLDDT: mean 79.64, std 12.34, range [45.84, 96.0]

Mean predicted aligned error: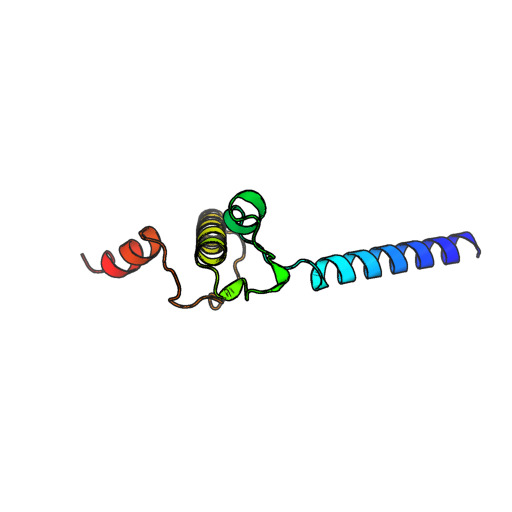 10.64 Å

Solvent-accessible surface area (backbone atoms only — not comparable to full-atom values): 5748 Å² total; per-residue (Å²): 111,69,68,59,54,52,50,51,51,51,51,52,50,54,50,51,48,52,50,46,51,63,76,67,56,72,65,71,23,70,60,50,73,72,70,62,85,49,73,66,90,78,56,66,38,89,76,33,60,65,31,45,40,54,50,49,53,49,50,54,50,31,55,74,68,73,41,91,74,79,78,74,60,92,57,75,78,64,66,69,49,72,69,59,50,47,61,67,71,57,72,83,116

Secondary structure (DSSP, 8-state):
-HHHHHHHHHHHHHHHHHHHHHHS-----HHHHHTS---GGGS-GGG-HHHHHHHHHHHHHHHHTT----SS-TTTTTT--HHHHHHHHSTT-

Sequence (93 aa):
MLALGALLGAVATLLALAIRRRLTRTPHCGWCATASNWPTSQHDALLCRGYVQDHRRARLRDIRHGRPVEEPNPWGEAYLLDEEIAQRTGADA

Radius of gyration: 19.54 Å; Cα contacts (8 Å, |Δi|>4): 49; chains: 1; bounding box: 53×28×50 Å